Protein AF-A0A966UYN3-F1 (afdb_monomer)

Foldseek 3Di:
DVLLVVLLVVLVVPLDPVPDPLVNLLSLLVNLQVLLQLVCVLVVHHDDPDSQSCVSCVSVVHDDDPLSNLSSCSNPVSVPDDDCSDRPDRSVVSSVVSVVSVVVSVVSVD

Structure (mmCIF, N/CA/C/O backbone):
data_AF-A0A966UYN3-F1
#
_entry.id   AF-A0A966UYN3-F1
#
loop_
_atom_site.group_PDB
_atom_site.id
_atom_site.type_symbol
_atom_site.label_atom_id
_atom_site.label_alt_id
_atom_site.label_comp_id
_atom_site.label_asym_id
_atom_site.label_entity_id
_atom_site.label_seq_id
_atom_site.pdbx_PDB_ins_code
_atom_site.Cartn_x
_atom_site.Cartn_y
_atom_site.Cartn_z
_atom_site.occupancy
_atom_site.B_iso_or_equiv
_atom_site.auth_seq_id
_atom_site.auth_comp_id
_atom_site.auth_asym_id
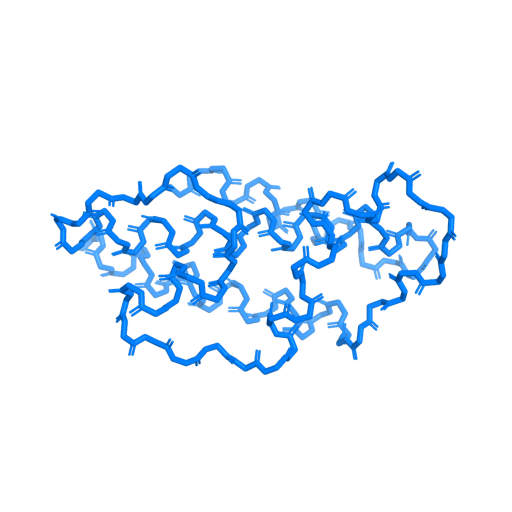_atom_site.auth_atom_id
_atom_site.pdbx_PDB_model_num
ATOM 1 N N . LEU A 1 1 ? -5.614 8.139 8.089 1.00 93.88 1 LEU A N 1
ATOM 2 C CA . LEU A 1 1 ? -5.839 7.832 6.650 1.00 93.88 1 LEU A CA 1
ATOM 3 C C . LEU A 1 1 ? -5.359 8.908 5.657 1.00 93.88 1 LEU 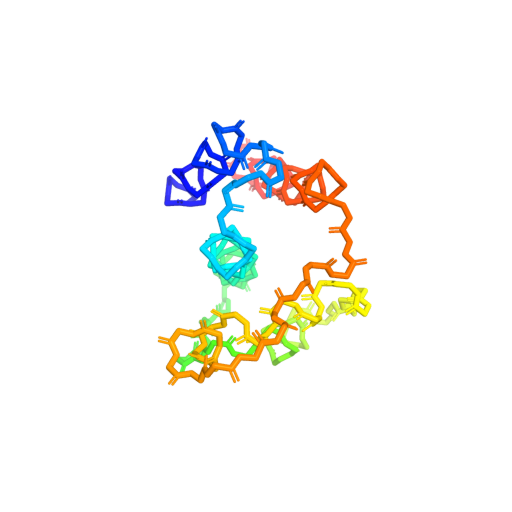A C 1
ATOM 5 O O . LEU A 1 1 ? -5.065 8.558 4.523 1.00 93.88 1 LEU A O 1
ATOM 9 N N . ARG A 1 2 ? -5.187 10.189 6.040 1.00 95.25 2 ARG A N 1
ATOM 10 C CA . ARG A 1 2 ? -4.694 11.263 5.136 1.00 95.25 2 ARG A CA 1
ATOM 11 C C . ARG A 1 2 ? -3.437 10.901 4.328 1.00 95.25 2 ARG A C 1
ATOM 13 O O . ARG A 1 2 ? -3.372 11.212 3.147 1.00 95.25 2 ARG A O 1
ATOM 20 N N . ILE A 1 3 ? -2.449 10.256 4.952 1.00 94.81 3 ILE A N 1
ATOM 21 C CA . ILE A 1 3 ? -1.200 9.871 4.273 1.00 94.81 3 ILE A CA 1
ATOM 22 C C . ILE A 1 3 ? -1.453 8.797 3.204 1.00 94.81 3 ILE A C 1
ATOM 24 O O . ILE A 1 3 ? -0.923 8.917 2.107 1.00 94.81 3 ILE A O 1
ATOM 28 N N . VAL A 1 4 ? -2.323 7.814 3.472 1.00 96.88 4 VAL A N 1
ATOM 29 C CA . VAL A 1 4 ? -2.730 6.805 2.475 1.00 96.88 4 VAL A CA 1
ATOM 30 C C . VAL A 1 4 ? -3.333 7.483 1.247 1.00 96.88 4 VAL A C 1
ATOM 32 O O . VAL A 1 4 ? -2.919 7.194 0.134 1.00 96.88 4 VAL A O 1
ATOM 35 N N . ARG A 1 5 ? -4.231 8.462 1.432 1.00 97.62 5 ARG A N 1
ATOM 36 C CA . ARG A 1 5 ? -4.825 9.207 0.306 1.00 97.62 5 ARG A CA 1
ATOM 37 C C . ARG A 1 5 ? -3.775 9.902 -0.564 1.00 97.62 5 ARG A C 1
ATOM 39 O O . ARG A 1 5 ? -3.934 9.928 -1.778 1.00 97.62 5 ARG A O 1
ATOM 46 N N . ARG A 1 6 ? -2.703 10.432 0.039 1.00 97.00 6 ARG A N 1
ATOM 47 C CA .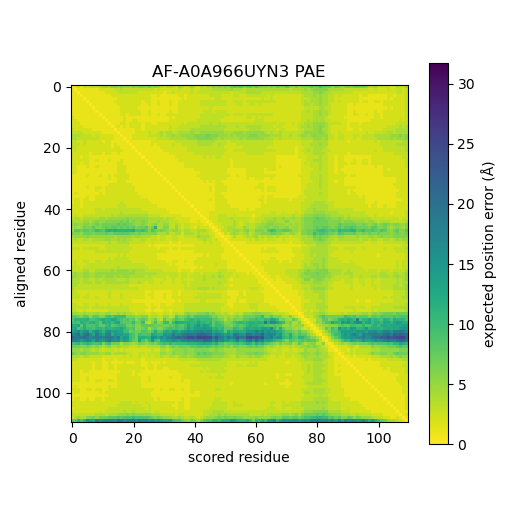 ARG A 1 6 ? -1.592 11.048 -0.709 1.00 97.00 6 ARG A CA 1
ATOM 48 C C . ARG A 1 6 ? -0.822 10.011 -1.531 1.00 97.00 6 ARG A C 1
ATOM 50 O O . ARG A 1 6 ? -0.529 10.293 -2.685 1.00 97.00 6 ARG A O 1
ATOM 57 N N . HIS A 1 7 ? -0.560 8.823 -0.979 1.00 97.25 7 HIS A N 1
ATOM 58 C CA . HIS A 1 7 ? 0.047 7.724 -1.740 1.00 97.25 7 HIS A CA 1
ATOM 59 C C . HIS A 1 7 ? -0.847 7.297 -2.913 1.00 97.25 7 HIS A C 1
ATOM 61 O O . HIS A 1 7 ? -0.388 7.295 -4.048 1.00 97.25 7 HIS A O 1
ATOM 67 N N . LEU A 1 8 ? -2.142 7.049 -2.676 1.00 97.88 8 LEU A N 1
ATOM 68 C CA . LEU A 1 8 ? -3.072 6.656 -3.746 1.00 97.88 8 LEU A CA 1
ATOM 69 C C . LEU A 1 8 ? -3.215 7.738 -4.825 1.00 97.88 8 LEU A C 1
ATOM 71 O O . LEU A 1 8 ? -3.318 7.426 -6.007 1.00 97.88 8 LEU A O 1
ATOM 75 N N . GLN A 1 9 ? -3.183 9.019 -4.448 1.00 98.06 9 GLN A N 1
ATOM 76 C CA . GLN A 1 9 ? -3.160 10.116 -5.416 1.00 98.06 9 GLN A CA 1
ATOM 77 C C . GLN A 1 9 ? -1.893 10.086 -6.279 1.00 98.06 9 GLN A C 1
ATOM 79 O O . GLN A 1 9 ? -1.997 10.211 -7.495 1.00 98.06 9 GLN A O 1
ATOM 84 N N . ALA A 1 10 ? -0.715 9.890 -5.680 1.00 96.81 10 ALA A N 1
ATOM 85 C CA . ALA A 1 10 ? 0.528 9.752 -6.434 1.00 96.81 10 ALA A CA 1
ATOM 86 C C . ALA A 1 10 ? 0.486 8.537 -7.378 1.00 96.81 10 ALA A C 1
ATOM 88 O O . ALA A 1 10 ? 0.875 8.653 -8.535 1.00 96.81 10 ALA A O 1
ATOM 89 N N . MET A 1 11 ? -0.058 7.404 -6.928 1.00 97.88 11 MET A N 1
ATOM 90 C CA . MET A 1 11 ? -0.211 6.200 -7.753 1.00 97.88 11 MET A CA 1
ATOM 91 C C . MET A 1 11 ? -1.128 6.431 -8.963 1.00 97.88 11 MET A C 1
ATOM 93 O O . MET A 1 11 ? -0.789 6.006 -10.065 1.00 97.88 11 MET A O 1
ATOM 97 N N . ARG A 1 12 ? -2.250 7.147 -8.780 1.00 98.19 12 ARG A N 1
ATOM 98 C CA . ARG A 1 12 ? -3.180 7.530 -9.864 1.00 98.19 12 ARG A CA 1
ATOM 99 C C . ARG A 1 12 ? -2.533 8.426 -10.913 1.00 98.19 12 ARG A C 1
ATOM 101 O O . ARG A 1 12 ? -2.822 8.286 -12.094 1.00 98.19 12 ARG A O 1
ATOM 108 N N . LEU A 1 13 ? -1.688 9.360 -10.479 1.00 97.81 13 LEU A N 1
ATOM 109 C CA . LEU A 1 13 ? -1.000 10.284 -11.383 1.00 97.81 13 LEU A CA 1
ATOM 110 C C . LEU A 1 13 ? 0.114 9.600 -12.188 1.00 97.81 13 LEU A C 1
ATOM 112 O O . LEU A 1 13 ? 0.499 10.116 -13.229 1.00 97.81 13 LEU A O 1
ATOM 116 N N . ASN A 1 14 ? 0.599 8.442 -11.735 1.00 97.12 14 ASN A N 1
ATOM 117 C CA . ASN A 1 14 ? 1.740 7.740 -12.319 1.00 97.12 14 ASN A CA 1
ATOM 118 C C . ASN A 1 14 ? 1.359 6.339 -12.831 1.00 97.12 14 ASN A C 1
ATOM 120 O O . ASN A 1 14 ? 2.015 5.344 -12.533 1.00 97.12 14 ASN A O 1
ATOM 124 N N . LEU A 1 15 ? 0.265 6.232 -13.589 1.00 97.00 15 LEU A N 1
ATOM 125 C CA . LEU A 1 15 ? -0.166 4.957 -14.184 1.00 97.00 15 LEU A CA 1
ATOM 126 C C . LEU A 1 15 ? 0.608 4.576 -15.454 1.00 97.00 15 LEU A C 1
ATOM 128 O O . LEU A 1 15 ? 0.557 3.417 -15.857 1.00 97.00 15 LEU A O 1
ATOM 132 N N . ASP A 1 16 ? 1.312 5.530 -16.065 1.00 95.38 16 ASP A N 1
ATOM 133 C CA . ASP A 1 16 ? 2.121 5.309 -17.264 1.00 95.38 16 ASP A CA 1
ATOM 134 C C . ASP A 1 16 ? 3.263 4.311 -16.977 1.00 95.38 16 ASP A C 1
ATOM 136 O O . ASP A 1 16 ? 4.063 4.575 -16.072 1.00 95.38 16 ASP A O 1
ATOM 140 N N . PRO A 1 17 ? 3.382 3.194 -17.723 1.00 90.75 17 PRO A N 1
ATOM 141 C CA . PRO A 1 17 ? 4.472 2.229 -17.568 1.00 90.75 17 PRO A CA 1
ATOM 142 C C . PRO A 1 17 ? 5.885 2.821 -17.683 1.00 90.75 17 PRO A C 1
ATOM 144 O O . PRO A 1 17 ? 6.827 2.200 -17.207 1.00 90.75 17 PRO A O 1
ATOM 147 N N . ALA A 1 18 ? 6.049 4.004 -18.285 1.00 92.88 18 ALA A N 1
ATOM 148 C CA . ALA A 1 18 ? 7.328 4.711 -18.335 1.00 92.88 18 ALA A CA 1
ATOM 149 C C . ALA A 1 18 ? 7.781 5.260 -16.969 1.00 92.88 18 ALA A C 1
ATOM 151 O O . ALA A 1 18 ? 8.959 5.563 -16.786 1.00 92.88 18 ALA A O 1
ATOM 152 N N . TYR A 1 19 ? 6.866 5.413 -16.008 1.00 94.12 19 TYR A N 1
ATOM 153 C CA . TYR A 1 19 ? 7.233 5.738 -14.631 1.00 94.12 19 TYR A CA 1
ATOM 154 C C . TYR A 1 19 ? 7.908 4.523 -13.966 1.00 94.12 19 TYR A C 1
ATOM 156 O O . TYR A 1 19 ? 7.431 3.415 -14.193 1.00 94.12 19 TYR A O 1
ATOM 164 N N . PRO A 1 20 ? 8.961 4.675 -13.143 1.00 92.44 20 PRO A N 1
ATOM 165 C CA . PRO A 1 20 ? 9.666 3.532 -12.554 1.00 92.44 20 PRO A CA 1
ATOM 166 C C . PRO A 1 20 ? 8.772 2.650 -11.671 1.00 92.44 20 PRO A C 1
ATOM 168 O O . PRO A 1 20 ? 8.004 3.149 -10.839 1.00 92.44 20 PRO A O 1
ATOM 171 N N . ASP A 1 21 ? 8.885 1.331 -11.834 1.00 92.75 21 ASP A N 1
ATOM 172 C CA . ASP A 1 21 ? 8.130 0.354 -11.043 1.00 92.75 21 ASP A CA 1
ATOM 173 C C . ASP A 1 21 ? 8.581 0.343 -9.578 1.00 92.75 21 ASP A C 1
ATOM 175 O O . ASP A 1 21 ? 7.758 0.128 -8.692 1.00 92.75 21 ASP A O 1
ATOM 179 N N . GLU A 1 22 ? 9.848 0.648 -9.309 1.00 92.19 22 GLU A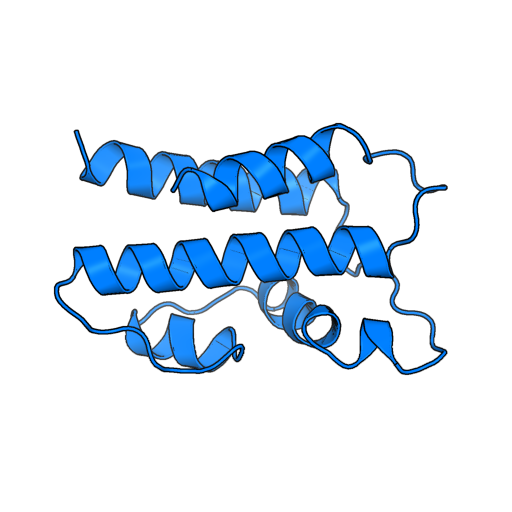 N 1
ATOM 180 C CA . GLU A 1 22 ? 10.428 0.797 -7.974 1.00 92.19 22 GLU A CA 1
ATOM 181 C C . GLU A 1 22 ? 9.705 1.896 -7.193 1.00 92.19 22 GLU A C 1
ATOM 183 O O . GLU A 1 22 ? 9.238 1.691 -6.070 1.00 92.19 22 GLU A O 1
ATOM 188 N N . GLU A 1 23 ? 9.564 3.063 -7.823 1.00 92.38 23 GLU A N 1
ATOM 189 C CA . GLU A 1 23 ? 8.905 4.224 -7.238 1.00 92.38 23 GLU A CA 1
ATOM 190 C C . GLU A 1 23 ? 7.409 3.961 -7.055 1.00 92.38 23 GLU A C 1
ATOM 192 O O . GLU A 1 23 ? 6.840 4.255 -5.999 1.00 92.38 23 GLU A O 1
ATOM 197 N N . TRP A 1 24 ? 6.754 3.357 -8.051 1.00 95.81 24 TRP A N 1
ATOM 198 C CA . TRP A 1 24 ? 5.328 3.050 -7.961 1.00 95.81 24 TRP A CA 1
ATOM 199 C C . TRP A 1 24 ? 5.042 1.978 -6.902 1.00 95.81 24 TRP A C 1
ATOM 201 O O . TRP A 1 24 ? 4.143 2.138 -6.069 1.00 95.81 24 TRP A O 1
ATOM 211 N N . GLY A 1 25 ? 5.837 0.910 -6.896 1.00 95.56 25 GLY A N 1
ATOM 212 C CA . GLY A 1 25 ? 5.783 -0.178 -5.929 1.00 95.56 25 GLY A CA 1
ATOM 213 C C . GLY A 1 25 ? 6.062 0.302 -4.510 1.00 95.56 25 GLY A C 1
ATOM 214 O O . GLY A 1 25 ? 5.364 -0.113 -3.584 1.00 95.56 25 GLY A O 1
ATOM 215 N N . PHE A 1 26 ? 6.974 1.261 -4.325 1.00 94.56 26 PHE A N 1
ATOM 216 C CA . PHE A 1 26 ? 7.200 1.893 -3.025 1.00 94.56 26 PHE A CA 1
ATOM 217 C C . PHE A 1 26 ? 5.954 2.635 -2.531 1.00 94.56 26 PHE A C 1
ATOM 219 O O . PHE A 1 26 ? 5.554 2.466 -1.376 1.00 94.56 26 PHE A O 1
ATOM 226 N N . GLN A 1 27 ? 5.276 3.409 -3.390 1.00 96.62 27 GLN A N 1
ATOM 227 C CA . GLN A 1 27 ? 4.014 4.057 -3.005 1.00 96.62 27 GLN A CA 1
ATOM 228 C C . GLN A 1 27 ? 2.942 3.026 -2.620 1.00 96.62 27 GLN A C 1
ATOM 230 O O . GLN A 1 27 ? 2.236 3.223 -1.625 1.00 96.62 27 GLN A O 1
ATOM 235 N N . ALA A 1 28 ? 2.848 1.920 -3.363 1.00 97.56 28 ALA A N 1
ATOM 236 C CA . ALA A 1 28 ? 1.913 0.834 -3.083 1.00 97.56 28 ALA A CA 1
ATOM 237 C C . ALA A 1 28 ? 2.216 0.136 -1.743 1.00 97.56 28 ALA A C 1
ATOM 239 O O . ALA A 1 28 ? 1.316 -0.010 -0.912 1.00 97.56 28 ALA A O 1
ATOM 240 N N . GLN A 1 29 ? 3.481 -0.213 -1.483 1.00 97.31 29 GLN A N 1
ATOM 241 C CA . GLN A 1 29 ? 3.937 -0.797 -0.216 1.00 97.31 29 GLN A CA 1
ATOM 242 C C . GLN A 1 29 ? 3.616 0.136 0.959 1.00 97.31 29 GLN A C 1
ATOM 244 O O . GLN A 1 29 ? 2.993 -0.275 1.940 1.00 97.31 29 GLN A O 1
ATOM 249 N N . GLN A 1 30 ? 3.953 1.422 0.832 1.00 97.06 30 GLN A N 1
ATOM 250 C CA . GLN A 1 30 ? 3.727 2.428 1.867 1.00 97.06 30 GLN A CA 1
ATOM 251 C C . GLN A 1 30 ? 2.242 2.686 2.143 1.00 97.06 30 GLN A C 1
ATOM 253 O O . GLN A 1 30 ? 1.874 2.995 3.285 1.00 97.06 30 GLN A O 1
ATOM 258 N N . ALA A 1 31 ? 1.390 2.602 1.120 1.00 98.25 31 ALA A N 1
ATOM 259 C CA . ALA A 1 31 ? -0.055 2.697 1.263 1.00 98.25 31 ALA A CA 1
ATOM 260 C C . ALA A 1 31 ? -0.622 1.473 1.995 1.00 98.25 31 ALA A C 1
ATOM 262 O O . ALA A 1 31 ? -1.349 1.652 2.977 1.00 98.25 31 ALA A O 1
ATOM 263 N N . LEU A 1 32 ? -0.247 0.258 1.578 1.00 98.25 32 LEU A N 1
ATOM 264 C CA . LEU A 1 32 ? -0.698 -0.988 2.200 1.00 98.25 32 LEU A CA 1
ATOM 265 C C . LEU A 1 32 ? -0.269 -1.081 3.668 1.00 98.25 32 LEU A C 1
ATOM 267 O O . LEU A 1 32 ? -1.107 -1.325 4.534 1.00 98.25 32 LEU A O 1
ATOM 271 N N . GLU A 1 33 ? 0.997 -0.795 3.979 1.00 98.00 33 GLU A N 1
ATOM 272 C CA . GLU A 1 33 ? 1.509 -0.793 5.354 1.00 98.00 33 GLU A CA 1
ATOM 273 C C . GLU A 1 33 ? 0.679 0.132 6.257 1.00 98.00 33 GLU A C 1
ATOM 275 O O . GLU A 1 33 ? 0.264 -0.241 7.356 1.00 98.00 33 GLU A O 1
ATOM 280 N N . LYS A 1 34 ? 0.384 1.349 5.786 1.00 97.88 34 LYS A N 1
ATOM 281 C CA . LYS A 1 34 ? -0.391 2.330 6.557 1.00 97.88 34 LYS A CA 1
ATOM 282 C C . LYS A 1 34 ? -1.857 1.943 6.693 1.00 97.88 34 LYS A C 1
ATOM 284 O O . LYS A 1 34 ? -2.461 2.288 7.708 1.00 97.88 34 LYS A O 1
ATOM 289 N N . LEU A 1 35 ? -2.427 1.250 5.708 1.00 98.25 35 LEU A N 1
ATOM 290 C CA . LEU A 1 35 ? -3.770 0.680 5.804 1.00 98.25 35 LEU A CA 1
ATOM 291 C C . LEU A 1 35 ? -3.821 -0.411 6.878 1.00 98.25 35 LEU A C 1
ATOM 293 O O . LEU A 1 35 ? -4.668 -0.331 7.764 1.00 98.25 35 LEU A O 1
ATOM 297 N N . LEU A 1 36 ? -2.878 -1.358 6.873 1.00 97.94 36 LEU A N 1
ATOM 298 C CA . LEU A 1 36 ? -2.802 -2.416 7.890 1.00 97.94 36 LEU A CA 1
ATOM 299 C C . LEU A 1 36 ? -2.598 -1.826 9.293 1.00 97.94 36 LEU A C 1
ATOM 301 O O . LEU A 1 36 ? -3.329 -2.153 10.227 1.00 97.94 36 LEU A O 1
ATOM 305 N N . LYS A 1 37 ? -1.675 -0.869 9.443 1.00 97.62 37 LYS A N 1
ATOM 306 C CA . LYS A 1 37 ? -1.451 -0.180 10.725 1.00 97.62 37 LYS A CA 1
ATOM 307 C C . LYS A 1 37 ? -2.678 0.600 11.192 1.00 97.62 37 LYS A C 1
ATOM 309 O O . LYS A 1 37 ? -3.000 0.571 12.375 1.00 97.62 37 LYS A O 1
ATOM 314 N N . ALA A 1 38 ? -3.385 1.278 10.288 1.00 96.88 38 ALA A N 1
ATOM 315 C CA . ALA A 1 38 ? -4.629 1.959 10.636 1.00 96.88 38 ALA A CA 1
ATOM 316 C C . ALA A 1 38 ? -5.717 0.966 11.074 1.00 96.88 38 ALA A C 1
ATOM 318 O O . ALA A 1 38 ? -6.441 1.246 12.026 1.00 96.88 38 ALA A O 1
ATOM 319 N N . ALA A 1 39 ? -5.809 -0.197 10.425 1.00 97.12 39 ALA A N 1
ATOM 320 C CA . ALA A 1 39 ? -6.735 -1.253 10.814 1.00 97.12 39 ALA A CA 1
ATOM 321 C C . ALA A 1 39 ? -6.428 -1.818 12.213 1.00 97.12 39 ALA A C 1
ATOM 323 O O . ALA A 1 39 ? -7.367 -2.093 12.957 1.00 97.12 39 ALA A O 1
ATOM 324 N N . LEU A 1 40 ? -5.146 -1.952 12.581 1.00 96.75 40 LEU A N 1
ATOM 325 C CA . LEU A 1 40 ? -4.718 -2.370 13.924 1.00 96.75 40 LEU A CA 1
ATOM 326 C C . LEU A 1 40 ? -5.130 -1.344 14.982 1.00 96.75 40 LEU A C 1
ATOM 328 O O . LEU A 1 40 ? -5.765 -1.703 15.971 1.00 96.75 40 LEU A O 1
ATOM 332 N N . VAL A 1 41 ? -4.869 -0.058 14.724 1.00 95.88 41 VAL A N 1
ATOM 333 C CA . VAL A 1 41 ? -5.281 1.036 15.620 1.00 95.88 41 VAL A CA 1
ATOM 334 C C . VAL A 1 41 ? -6.797 1.042 15.831 1.00 95.88 41 VAL A C 1
ATOM 336 O O . VAL A 1 41 ? -7.253 1.207 16.954 1.00 95.88 41 VAL A O 1
ATOM 339 N N . LEU A 1 42 ? -7.588 0.789 14.783 1.00 95.06 42 LEU A N 1
ATOM 340 C CA . LEU A 1 42 ? -9.053 0.676 14.876 1.00 95.06 42 LEU A CA 1
ATOM 341 C C . LEU A 1 42 ? -9.553 -0.567 15.629 1.00 95.06 42 LEU A C 1
ATOM 343 O O . LEU A 1 42 ? -10.760 -0.730 15.794 1.00 95.06 42 LEU A O 1
ATOM 347 N N . ARG A 1 43 ? -8.660 -1.476 16.021 1.00 94.69 43 ARG A N 1
ATOM 348 C CA . ARG A 1 43 ? -8.950 -2.634 16.878 1.00 94.69 43 ARG A CA 1
ATOM 349 C C . ARG A 1 43 ? -8.342 -2.477 18.273 1.00 94.69 43 ARG A C 1
ATOM 351 O O . ARG A 1 43 ? -8.192 -3.479 18.965 1.00 94.69 43 ARG A O 1
ATOM 358 N N . ASP A 1 44 ? -7.931 -1.262 18.637 1.00 94.75 44 ASP A N 1
ATOM 359 C CA . ASP A 1 44 ? -7.202 -0.958 19.873 1.00 94.75 44 ASP A CA 1
ATOM 360 C C . ASP A 1 44 ? -5.907 -1.777 20.031 1.00 94.75 44 ASP A C 1
ATOM 362 O O . ASP A 1 44 ? -5.438 -2.047 21.136 1.00 94.75 44 ASP A O 1
ATOM 366 N N . GLN A 1 45 ? -5.298 -2.169 18.905 1.00 94.12 45 GLN A N 1
ATOM 367 C CA . GLN A 1 45 ? -4.029 -2.886 18.871 1.00 94.12 45 GLN A CA 1
ATOM 368 C C . GLN A 1 45 ? -2.910 -1.940 18.416 1.00 94.12 45 GLN A C 1
ATOM 370 O O . GLN A 1 45 ? -2.989 -1.373 17.320 1.00 94.12 45 GLN A O 1
ATOM 375 N N . PRO A 1 46 ? -1.843 -1.754 19.214 1.00 90.00 46 PRO A N 1
ATOM 376 C CA . PRO A 1 46 ? -0.725 -0.923 18.799 1.00 90.00 46 PRO A CA 1
ATOM 377 C C . PRO A 1 46 ? 0.025 -1.604 17.641 1.00 90.00 46 PRO A C 1
ATOM 379 O O . PRO A 1 46 ? 0.467 -2.746 17.790 1.00 90.00 46 PRO A O 1
ATOM 382 N N . PRO A 1 47 ? 0.211 -0.934 16.490 1.00 90.00 47 PRO A N 1
ATOM 383 C CA . PRO A 1 47 ? 0.977 -1.509 15.397 1.00 90.00 47 PRO A CA 1
ATOM 384 C C . PRO A 1 47 ? 2.453 -1.648 15.783 1.00 90.00 47 PRO A C 1
ATOM 386 O O . PRO A 1 47 ? 3.050 -0.732 16.356 1.00 90.00 47 PRO A O 1
ATOM 389 N N . GLY A 1 48 ? 3.069 -2.773 15.417 1.00 84.62 48 GLY A N 1
ATOM 390 C CA . GLY A 1 48 ? 4.506 -2.973 15.605 1.00 84.62 48 GLY A CA 1
ATOM 391 C C . GLY A 1 48 ? 5.351 -1.953 14.826 1.00 84.62 48 GLY A C 1
ATOM 392 O O . GLY A 1 48 ? 4.949 -1.451 13.770 1.00 84.62 48 GLY A O 1
ATOM 393 N N . ARG A 1 49 ? 6.569 -1.672 15.313 1.00 88.75 49 ARG A N 1
ATOM 394 C CA . ARG A 1 49 ? 7.582 -0.864 14.600 1.00 88.75 49 ARG A CA 1
ATOM 395 C C . ARG A 1 49 ? 8.248 -1.689 13.493 1.00 88.75 49 ARG A C 1
ATOM 397 O O . ARG A 1 49 ? 9.440 -1.958 13.549 1.00 88.75 49 ARG A O 1
ATOM 404 N N . THR A 1 50 ? 7.453 -2.121 12.521 1.00 90.88 50 THR A N 1
ATOM 405 C CA . THR A 1 50 ? 7.877 -2.973 11.406 1.00 90.88 50 THR A CA 1
ATOM 406 C C . THR A 1 50 ? 7.329 -2.461 10.075 1.00 90.88 50 THR A C 1
ATOM 408 O O . THR A 1 50 ? 6.292 -1.786 10.051 1.00 90.88 50 THR A O 1
ATOM 411 N N . HIS A 1 51 ? 8.032 -2.783 8.990 1.00 88.38 51 HIS A N 1
ATOM 412 C CA . HIS A 1 51 ? 7.589 -2.609 7.603 1.00 88.38 51 HIS A CA 1
ATOM 413 C C . HIS A 1 51 ? 7.127 -3.932 6.974 1.00 88.38 51 HIS A C 1
ATOM 415 O O . HIS A 1 51 ? 6.723 -3.952 5.817 1.00 88.38 51 HIS A O 1
ATOM 421 N N . GLU A 1 52 ? 7.172 -5.028 7.737 1.00 94.81 52 GLU A N 1
ATOM 422 C CA . GLU A 1 52 ? 6.795 -6.365 7.288 1.00 94.81 52 GLU A CA 1
ATOM 423 C C . GLU A 1 52 ? 5.276 -6.489 7.142 1.00 94.81 52 GLU A C 1
ATOM 425 O O . GLU A 1 52 ? 4.538 -6.612 8.127 1.00 94.81 52 GLU A O 1
ATOM 430 N N . LEU A 1 53 ? 4.806 -6.482 5.895 1.00 96.38 53 LEU A N 1
ATOM 431 C CA . LEU A 1 53 ? 3.392 -6.585 5.538 1.00 96.38 53 LEU A CA 1
ATOM 432 C C . LEU A 1 53 ? 2.767 -7.879 6.073 1.00 96.38 53 LEU A C 1
ATOM 434 O O . LEU A 1 53 ? 1.667 -7.848 6.626 1.00 96.38 53 LEU A O 1
ATOM 438 N N . GLY A 1 54 ? 3.492 -8.998 5.968 1.00 95.94 54 GLY A N 1
ATOM 439 C CA . GLY A 1 54 ? 3.043 -10.298 6.468 1.00 95.94 54 GLY A CA 1
ATOM 440 C C . GLY A 1 54 ? 2.807 -10.303 7.980 1.00 95.94 54 GLY A C 1
ATOM 441 O O . GLY A 1 54 ? 1.779 -10.798 8.436 1.00 95.94 54 GLY A O 1
ATOM 442 N N . LEU A 1 55 ? 3.698 -9.676 8.757 1.00 95.44 55 LEU A N 1
ATOM 443 C CA . LEU A 1 55 ? 3.542 -9.577 10.212 1.00 95.44 55 LEU A CA 1
ATOM 444 C C . LEU A 1 55 ? 2.349 -8.693 10.597 1.00 95.44 55 LEU A C 1
ATOM 446 O O . LEU A 1 55 ? 1.581 -9.049 11.488 1.00 95.44 55 LEU A O 1
ATOM 450 N N . LEU A 1 56 ? 2.161 -7.558 9.917 1.00 97.00 56 LEU A N 1
ATOM 451 C CA . LEU A 1 56 ? 1.022 -6.666 10.169 1.00 97.00 56 LEU A CA 1
ATOM 452 C C . LEU A 1 56 ? -0.317 -7.341 9.831 1.00 97.00 56 LEU A C 1
ATOM 454 O O . LEU A 1 56 ? -1.281 -7.212 10.586 1.00 97.00 56 LEU A O 1
ATOM 458 N N . ALA A 1 57 ? -0.377 -8.089 8.728 1.00 96.56 57 ALA A N 1
ATOM 459 C CA . ALA A 1 57 ? -1.557 -8.861 8.346 1.00 96.56 57 ALA A CA 1
ATOM 460 C C . ALA A 1 57 ? -1.854 -9.990 9.340 1.00 96.56 57 ALA A C 1
ATOM 462 O O . ALA A 1 57 ? -2.995 -10.152 9.774 1.00 96.56 57 ALA A O 1
ATOM 463 N N . GLN A 1 58 ? -0.820 -10.705 9.791 1.00 95.44 58 GLN A N 1
ATOM 464 C CA . GLN A 1 58 ? -0.954 -11.745 10.808 1.00 95.44 58 GLN A CA 1
ATOM 465 C C . GLN A 1 58 ? -1.526 -11.192 12.121 1.00 95.44 58 GLN A C 1
ATOM 467 O O . GLN A 1 58 ? -2.397 -11.824 12.715 1.00 95.44 58 GLN A O 1
ATOM 472 N N . GLN A 1 59 ? -1.097 -10.003 12.561 1.00 95.06 59 GLN A N 1
ATOM 473 C CA . GLN A 1 59 ? -1.660 -9.340 13.747 1.00 95.06 59 GLN A CA 1
ATOM 474 C C . GLN A 1 59 ? -3.157 -9.034 13.584 1.00 95.06 59 GLN A C 1
ATOM 476 O O . GLN A 1 59 ? -3.929 -9.139 14.536 1.00 95.06 59 GLN A O 1
ATOM 481 N N . LEU A 1 60 ? -3.590 -8.720 12.361 1.00 95.06 60 LEU A N 1
ATOM 482 C CA . LEU A 1 60 ? -5.002 -8.552 12.025 1.00 95.06 60 LEU A CA 1
ATOM 483 C C . LEU A 1 60 ? -5.756 -9.885 11.881 1.00 95.06 60 LEU A C 1
ATOM 485 O O . LEU A 1 60 ? -6.983 -9.866 11.777 1.00 95.06 60 LEU A O 1
ATOM 489 N N . GLY A 1 61 ? -5.077 -11.032 11.890 1.00 95.38 61 GLY A N 1
ATOM 490 C CA . GLY A 1 61 ? -5.682 -12.312 11.518 1.00 95.38 61 GLY A CA 1
ATOM 491 C C . GLY A 1 61 ? -6.128 -12.343 10.052 1.00 95.38 61 GLY A C 1
ATOM 492 O O . GLY A 1 61 ? -7.062 -13.062 9.710 1.00 95.38 61 GLY A O 1
ATOM 493 N N . GLU A 1 62 ? -5.502 -11.526 9.203 1.00 94.44 62 GLU A N 1
ATOM 494 C CA . GLU A 1 62 ? -5.753 -11.452 7.768 1.00 94.44 62 GLU A CA 1
ATOM 495 C C . GLU A 1 62 ? -4.685 -12.250 7.010 1.00 94.44 62 GLU A C 1
ATOM 497 O O . GLU A 1 62 ? -3.496 -12.182 7.325 1.00 94.44 62 GLU A O 1
ATOM 502 N N . ALA A 1 63 ? -5.102 -12.968 5.968 1.00 93.94 63 ALA A N 1
ATOM 503 C CA . ALA A 1 63 ? -4.192 -13.527 4.979 1.00 93.94 63 ALA A CA 1
ATOM 504 C C . ALA A 1 63 ? -4.121 -12.583 3.772 1.00 93.94 63 ALA A C 1
ATOM 506 O O . ALA A 1 63 ? -5.095 -12.448 3.029 1.00 93.94 63 ALA A O 1
ATOM 507 N N . LEU A 1 64 ? -2.974 -11.928 3.575 1.00 95.00 64 LEU A N 1
ATOM 508 C CA . LEU A 1 64 ? -2.755 -11.124 2.376 1.00 95.00 64 LEU A CA 1
ATOM 509 C C . LEU A 1 64 ? -2.573 -12.031 1.150 1.00 95.00 64 LEU A C 1
ATOM 511 O O . LEU A 1 64 ? -1.823 -13.009 1.228 1.00 95.00 64 LEU A O 1
ATOM 515 N N . PRO A 1 65 ? -3.187 -11.691 0.003 1.00 94.25 65 PRO A N 1
ATOM 516 C CA . PRO A 1 65 ? -2.872 -12.322 -1.270 1.00 94.25 65 PRO A CA 1
ATOM 517 C C . PRO A 1 65 ? -1.365 -12.251 -1.585 1.00 94.25 65 PRO A C 1
ATOM 519 O O . PRO A 1 65 ? -0.727 -11.248 -1.243 1.00 94.25 65 PRO A O 1
ATOM 522 N N . PRO A 1 66 ? -0.795 -13.253 -2.286 1.00 93.81 66 PRO A N 1
ATOM 523 C CA . PRO A 1 66 ? 0.622 -13.266 -2.665 1.00 93.81 66 PRO A CA 1
ATOM 524 C C . PRO A 1 66 ? 1.082 -11.993 -3.385 1.00 93.81 66 PRO A C 1
ATOM 526 O O . PRO A 1 66 ? 2.185 -11.513 -3.146 1.00 93.81 66 PRO A O 1
ATOM 529 N N . ASP A 1 67 ? 0.210 -11.410 -4.202 1.00 92.88 67 ASP A N 1
ATOM 530 C CA . ASP A 1 67 ? 0.462 -10.175 -4.946 1.00 92.88 67 ASP A CA 1
ATOM 531 C C . ASP A 1 67 ? 0.683 -8.963 -4.033 1.00 92.88 67 ASP A C 1
ATOM 533 O O . ASP A 1 67 ? 1.541 -8.123 -4.297 1.00 92.88 67 ASP A O 1
ATOM 537 N N . LEU A 1 68 ? -0.045 -8.889 -2.914 1.00 95.88 68 LEU A N 1
ATOM 538 C CA . LEU A 1 68 ? 0.154 -7.840 -1.914 1.00 95.88 68 LEU A CA 1
ATOM 539 C C . LEU A 1 68 ? 1.390 -8.107 -1.054 1.00 95.88 68 LEU A C 1
ATOM 541 O O . LEU A 1 68 ? 2.075 -7.164 -0.671 1.00 95.88 68 LEU A O 1
ATOM 545 N N . LEU A 1 69 ? 1.712 -9.375 -0.775 1.00 95.50 69 LEU A N 1
ATOM 546 C CA . LEU A 1 69 ? 2.957 -9.741 -0.090 1.00 95.50 69 LEU A CA 1
ATOM 547 C C . LEU A 1 69 ? 4.191 -9.439 -0.948 1.00 95.50 69 LEU A C 1
ATOM 549 O O . LEU A 1 69 ? 5.219 -9.034 -0.411 1.00 95.50 69 LEU A O 1
ATOM 553 N N . ALA A 1 70 ? 4.081 -9.562 -2.272 1.00 94.25 70 ALA A N 1
ATOM 554 C CA . ALA A 1 70 ? 5.150 -9.207 -3.200 1.00 94.25 70 ALA A CA 1
ATOM 55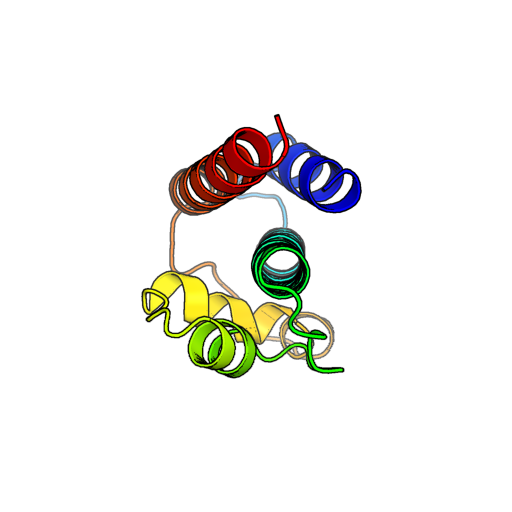5 C C . ALA A 1 70 ? 5.525 -7.718 -3.136 1.00 94.25 70 ALA A C 1
ATOM 557 O O . ALA A 1 70 ? 6.621 -7.360 -3.557 1.00 94.25 70 ALA A O 1
ATOM 558 N N . LEU A 1 71 ? 4.675 -6.858 -2.556 1.00 95.69 71 LEU A N 1
ATOM 559 C CA . LEU A 1 71 ? 5.018 -5.458 -2.321 1.00 95.69 71 LEU A CA 1
ATOM 560 C C . LEU A 1 71 ? 6.114 -5.271 -1.257 1.00 95.69 71 LEU A C 1
ATOM 562 O O . LEU A 1 71 ? 6.678 -4.183 -1.167 1.00 95.69 71 LEU A O 1
ATOM 566 N N . GLN A 1 72 ? 6.438 -6.300 -0.462 1.00 95.00 72 GLN A N 1
ATOM 567 C CA . GLN A 1 72 ? 7.440 -6.210 0.607 1.00 95.00 72 GLN A CA 1
ATOM 568 C C . GLN A 1 72 ? 8.809 -5.753 0.086 1.00 95.00 72 GLN A C 1
ATOM 570 O O . GLN A 1 72 ? 9.451 -4.916 0.718 1.00 95.00 72 GLN A O 1
ATOM 575 N N . VAL A 1 73 ? 9.212 -6.232 -1.096 1.00 92.19 73 VAL A N 1
ATOM 576 C CA . VAL A 1 73 ? 10.509 -5.906 -1.717 1.00 92.19 73 VAL A CA 1
ATOM 577 C C . VAL A 1 73 ? 10.695 -4.397 -1.927 1.00 92.19 73 VAL A C 1
ATOM 579 O O . VAL A 1 73 ? 11.805 -3.874 -1.842 1.00 92.19 73 VAL A O 1
ATOM 582 N N . TYR A 1 74 ? 9.599 -3.656 -2.116 1.00 92.75 74 TYR A N 1
ATOM 583 C CA . TYR A 1 74 ? 9.656 -2.216 -2.346 1.00 92.75 74 TYR A CA 1
ATOM 584 C C . TYR A 1 74 ? 9.850 -1.398 -1.068 1.00 92.75 74 TYR A C 1
ATOM 586 O O . TYR A 1 74 ? 10.075 -0.197 -1.159 1.00 92.75 74 TYR A O 1
ATOM 594 N N . ALA A 1 75 ? 9.788 -2.001 0.126 1.00 87.94 75 ALA A N 1
ATOM 595 C CA . ALA A 1 75 ? 9.991 -1.272 1.378 1.00 87.94 75 ALA A CA 1
ATOM 596 C C . ALA A 1 75 ? 11.427 -0.730 1.511 1.00 87.94 75 ALA A C 1
ATOM 598 O O . ALA A 1 75 ? 11.626 0.382 2.014 1.00 87.94 75 ALA A O 1
ATOM 599 N N . VAL A 1 76 ? 12.419 -1.517 1.072 1.00 79.88 76 VAL A N 1
ATOM 600 C CA . VAL A 1 76 ? 13.850 -1.209 1.220 1.00 79.88 76 VAL A CA 1
ATOM 601 C C . VAL A 1 76 ? 14.661 -1.673 0.007 1.00 79.88 76 VAL A C 1
ATOM 603 O O . VAL A 1 76 ? 15.332 -0.840 -0.590 1.00 79.88 76 VAL A O 1
ATOM 606 N N . GLU A 1 77 ? 14.590 -2.951 -0.377 1.00 76.25 77 GLU A N 1
ATOM 607 C CA . GLU A 1 77 ? 15.474 -3.559 -1.396 1.00 76.25 77 GLU A CA 1
ATOM 608 C C . GLU A 1 77 ? 15.418 -2.816 -2.739 1.00 76.25 77 GLU A C 1
ATOM 610 O O . GLU A 1 77 ? 16.452 -2.368 -3.234 1.00 76.25 77 GLU A O 1
ATOM 615 N N . ALA A 1 78 ? 14.210 -2.536 -3.247 1.00 71.75 78 ALA A N 1
ATOM 616 C CA . ALA A 1 78 ? 14.013 -1.823 -4.517 1.00 71.75 78 ALA A CA 1
ATOM 617 C C . ALA A 1 78 ? 14.557 -0.380 -4.547 1.00 71.75 78 ALA A C 1
ATOM 619 O O . ALA A 1 78 ? 14.549 0.264 -5.591 1.00 71.75 78 ALA A O 1
ATOM 620 N N . ARG A 1 79 ? 14.993 0.162 -3.402 1.00 71.31 79 ARG A N 1
ATOM 621 C CA . ARG A 1 79 ? 15.558 1.515 -3.296 1.00 71.31 79 ARG A CA 1
ATOM 622 C C . ARG A 1 79 ? 17.084 1.541 -3.310 1.00 71.31 79 ARG A C 1
ATOM 624 O O . ARG A 1 79 ? 17.650 2.622 -3.458 1.00 71.31 79 ARG A O 1
ATOM 631 N N . TYR A 1 80 ? 17.735 0.403 -3.078 1.00 67.31 80 TYR A N 1
ATOM 632 C CA . TYR A 1 80 ? 19.183 0.333 -2.854 1.00 67.31 80 TYR A CA 1
ATOM 633 C C . TYR A 1 80 ? 19.893 -0.698 -3.727 1.00 67.31 80 TYR A C 1
ATOM 635 O O . TYR A 1 80 ? 21.110 -0.608 -3.878 1.00 67.31 80 TYR A O 1
ATOM 643 N N . GLU A 1 81 ? 19.163 -1.652 -4.296 1.00 73.81 81 GLU A N 1
ATOM 644 C CA . GLU A 1 81 ? 19.711 -2.654 -5.201 1.00 73.81 81 GLU A CA 1
ATOM 645 C C . GLU A 1 81 ? 19.350 -2.324 -6.653 1.00 73.81 81 GLU A C 1
ATOM 647 O O . GLU A 1 81 ? 18.315 -1.723 -6.930 1.00 73.81 81 GLU A O 1
ATOM 652 N N . GLU A 1 82 ? 20.215 -2.710 -7.592 1.00 62.78 82 GLU A N 1
ATOM 653 C CA . GLU A 1 82 ? 19.886 -2.714 -9.017 1.00 62.78 82 GLU A CA 1
ATOM 654 C C . GLU A 1 82 ? 19.320 -4.091 -9.368 1.00 62.78 82 GLU A C 1
ATOM 656 O O . GLU A 1 82 ? 19.998 -5.112 -9.248 1.00 62.78 82 GLU A O 1
ATOM 661 N N . GLY A 1 83 ? 18.068 -4.140 -9.805 1.00 64.25 83 GLY A N 1
ATOM 662 C CA . GLY A 1 83 ? 17.416 -5.382 -10.197 1.00 64.25 83 GLY A CA 1
ATOM 663 C C . GLY A 1 83 ? 16.113 -5.097 -10.929 1.00 64.25 83 GLY A C 1
ATOM 664 O O . GLY A 1 83 ? 15.599 -3.983 -10.846 1.00 64.25 83 GLY A O 1
ATOM 665 N N . PRO A 1 84 ? 15.554 -6.067 -11.672 1.00 65.69 84 PRO A N 1
ATOM 666 C CA . PRO A 1 84 ? 14.241 -5.882 -12.259 1.00 65.69 84 PRO A CA 1
ATOM 667 C C . PRO A 1 84 ? 13.188 -5.974 -11.146 1.00 65.69 84 PRO A C 1
ATOM 669 O O . PRO A 1 84 ? 12.647 -7.047 -10.879 1.00 65.69 84 PRO A O 1
ATOM 672 N N . PHE A 1 85 ? 12.867 -4.850 -10.501 1.00 79.56 85 PHE A N 1
ATOM 673 C CA . PHE A 1 85 ? 11.758 -4.746 -9.546 1.00 79.56 85 PHE A CA 1
ATOM 674 C C . PHE A 1 85 ? 10.424 -4.548 -10.268 1.00 79.56 85 PHE A C 1
ATOM 676 O O . PHE A 1 85 ? 9.602 -3.713 -9.887 1.00 79.56 85 PHE A O 1
ATOM 683 N N . ALA A 1 86 ? 10.197 -5.337 -11.317 1.00 85.75 86 ALA A N 1
ATOM 684 C CA . ALA A 1 86 ? 8.973 -5.273 -12.094 1.00 85.75 86 ALA A CA 1
ATOM 685 C C . ALA A 1 86 ? 7.765 -5.619 -11.216 1.00 85.75 86 ALA A C 1
ATOM 687 O O . ALA A 1 86 ? 7.768 -6.621 -10.487 1.00 85.75 86 ALA A O 1
ATOM 688 N N . LEU A 1 87 ? 6.712 -4.808 -11.311 1.00 89.12 87 LEU A N 1
ATOM 689 C CA . LEU A 1 87 ? 5.466 -5.082 -10.606 1.00 89.12 87 LEU A CA 1
ATOM 690 C C . LEU A 1 87 ? 4.870 -6.401 -11.109 1.00 89.12 87 LEU A C 1
ATOM 692 O O . LEU A 1 87 ? 4.595 -6.572 -12.295 1.00 89.12 87 LEU A O 1
ATOM 696 N N . ARG A 1 88 ? 4.613 -7.333 -10.186 1.00 89.31 88 ARG A N 1
ATOM 697 C CA . ARG A 1 88 ? 3.973 -8.622 -10.514 1.00 89.31 88 ARG A CA 1
ATOM 698 C C . ARG A 1 88 ? 2.503 -8.478 -10.900 1.00 89.31 88 ARG A C 1
ATOM 700 O O . ARG A 1 88 ? 1.967 -9.327 -11.606 1.00 89.31 88 ARG A O 1
ATOM 707 N N . THR A 1 89 ? 1.870 -7.403 -10.442 1.00 92.50 89 THR A N 1
ATOM 708 C CA . THR A 1 89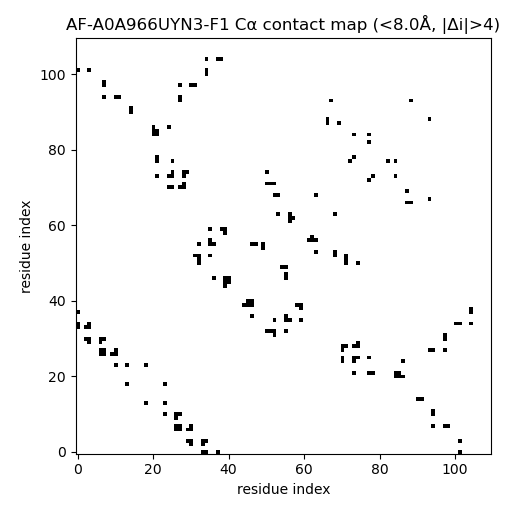 ? 0.441 -7.146 -10.606 1.00 92.50 89 THR A CA 1
ATOM 709 C C . THR A 1 89 ? 0.253 -5.802 -11.310 1.00 92.50 89 THR A C 1
ATOM 711 O O . THR A 1 89 ? 0.924 -4.830 -10.951 1.00 92.50 89 THR A O 1
ATOM 714 N N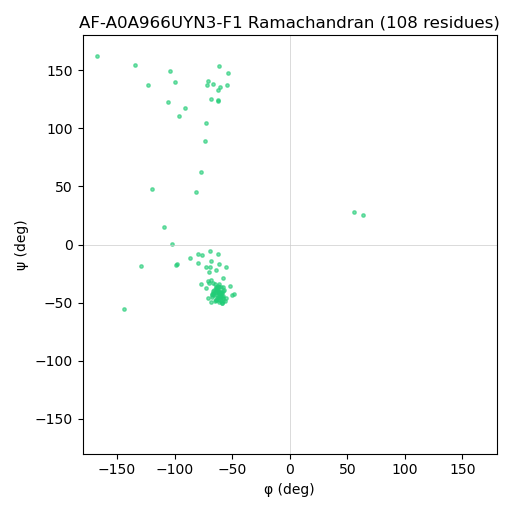 . PRO A 1 90 ? -0.666 -5.693 -12.287 1.00 95.50 90 PRO A N 1
ATOM 715 C CA . PRO A 1 90 ? -0.923 -4.437 -12.981 1.00 95.50 90 PRO A CA 1
ATOM 716 C C . PRO A 1 90 ? -1.256 -3.289 -12.021 1.00 95.50 90 PRO A C 1
ATOM 718 O O . PRO A 1 90 ? -2.075 -3.442 -11.112 1.00 95.50 90 PRO A O 1
ATOM 721 N N . ARG A 1 91 ? -0.696 -2.102 -12.280 1.00 97.19 91 ARG A N 1
ATOM 722 C CA . ARG A 1 91 ? -0.884 -0.896 -11.450 1.00 97.19 91 ARG A CA 1
ATOM 723 C C . ARG A 1 91 ? -2.345 -0.580 -11.150 1.00 97.19 91 ARG A C 1
ATOM 725 O O . ARG A 1 91 ? -2.689 -0.278 -10.014 1.00 97.19 91 ARG A O 1
ATOM 732 N N . LEU A 1 92 ? -3.219 -0.687 -12.151 1.00 97.44 92 LEU A N 1
ATOM 733 C CA . LEU A 1 92 ? -4.654 -0.445 -11.977 1.00 97.44 92 LEU A CA 1
ATOM 734 C C . LEU A 1 92 ? -5.307 -1.440 -11.010 1.00 97.44 92 LEU A C 1
ATOM 736 O O . LEU A 1 92 ? -6.159 -1.044 -10.221 1.00 97.44 92 LEU A O 1
ATOM 740 N N . GLN A 1 93 ? -4.893 -2.709 -11.042 1.00 97.25 93 GLN A N 1
ATOM 741 C CA . GLN A 1 93 ? -5.424 -3.735 -10.144 1.00 97.25 93 GLN A CA 1
ATOM 742 C C . GLN A 1 93 ? -4.939 -3.510 -8.708 1.00 97.25 93 GLN A C 1
ATOM 744 O O . GLN A 1 93 ? -5.754 -3.500 -7.787 1.00 97.25 93 GLN A O 1
ATOM 749 N N . LEU A 1 94 ? -3.641 -3.239 -8.519 1.00 96.88 94 LEU A N 1
ATOM 750 C CA . LEU A 1 94 ? -3.087 -2.898 -7.203 1.00 96.88 94 LEU A CA 1
ATOM 751 C C . LEU A 1 94 ? -3.732 -1.635 -6.627 1.00 96.88 94 LEU A C 1
ATOM 753 O O . LEU A 1 94 ? -4.104 -1.605 -5.457 1.00 96.88 94 LEU A O 1
ATOM 757 N N . LEU A 1 95 ? -3.898 -0.594 -7.444 1.00 98.12 95 LEU A N 1
ATOM 758 C CA . LEU A 1 95 ? -4.540 0.646 -7.023 1.00 98.12 95 LEU A CA 1
ATOM 759 C C . LEU A 1 95 ? -5.983 0.402 -6.560 1.00 98.12 95 LEU A C 1
ATOM 761 O O . LEU A 1 95 ? -6.343 0.845 -5.470 1.00 98.12 95 LEU A O 1
ATOM 765 N N . ALA A 1 96 ? -6.779 -0.325 -7.350 1.00 98.00 96 ALA A N 1
ATOM 766 C CA . ALA A 1 96 ? -8.166 -0.633 -7.013 1.00 98.00 96 ALA A CA 1
ATOM 767 C C . ALA A 1 96 ? -8.280 -1.409 -5.687 1.00 98.00 96 ALA A C 1
ATOM 769 O O . ALA A 1 96 ? -9.107 -1.073 -4.840 1.00 98.00 96 ALA A O 1
ATOM 770 N N . GLU A 1 97 ? -7.409 -2.395 -5.461 1.00 97.50 97 GLU A N 1
ATOM 771 C CA . GLU A 1 97 ? -7.373 -3.167 -4.212 1.00 97.50 97 GLU A CA 1
ATOM 772 C C . GLU A 1 97 ? -7.096 -2.273 -2.988 1.00 97.50 97 GLU A C 1
ATOM 774 O O . GLU A 1 97 ? -7.777 -2.358 -1.959 1.00 97.50 97 GLU A O 1
ATOM 779 N N . LEU A 1 98 ? -6.135 -1.350 -3.089 1.00 98.12 98 LEU A N 1
ATOM 780 C CA . LEU A 1 98 ? -5.824 -0.427 -1.993 1.00 98.12 98 LEU A CA 1
ATOM 781 C C . LEU A 1 98 ? -6.934 0.609 -1.757 1.00 98.12 98 LEU A C 1
ATOM 783 O O . LEU A 1 98 ? -7.173 1.008 -0.613 1.00 98.12 98 LEU A O 1
ATOM 787 N N . GLU A 1 99 ? -7.632 1.033 -2.810 1.00 98.31 99 GLU A N 1
ATOM 788 C CA . GLU A 1 99 ? -8.800 1.913 -2.711 1.00 98.31 99 GLU A CA 1
ATOM 789 C C . GLU A 1 99 ? -9.967 1.233 -1.989 1.00 98.31 99 GLU A C 1
ATOM 791 O O . GLU A 1 99 ? -10.569 1.840 -1.099 1.00 98.31 99 GLU A O 1
ATOM 796 N N . VAL A 1 100 ? -10.241 -0.039 -2.299 1.00 97.94 100 VAL A N 1
ATOM 797 C CA . VAL A 1 100 ? -11.259 -0.844 -1.606 1.00 97.94 100 VAL A CA 1
ATOM 798 C C . VAL A 1 100 ? -10.943 -0.947 -0.114 1.00 97.94 100 VAL A C 1
ATOM 800 O O . VAL A 1 100 ? -11.818 -0.718 0.729 1.00 97.94 100 VAL A O 1
ATOM 803 N N . ARG A 1 101 ? -9.682 -1.223 0.235 1.00 97.38 101 ARG A N 1
ATOM 804 C CA . ARG A 1 101 ? -9.223 -1.284 1.633 1.00 97.38 101 ARG A CA 1
ATOM 805 C C . ARG A 1 101 ? -9.373 0.055 2.349 1.00 97.38 101 ARG A C 1
ATOM 807 O O . ARG A 1 101 ? -9.869 0.089 3.477 1.00 97.38 101 ARG A O 1
ATOM 814 N N . LEU A 1 102 ? -8.993 1.160 1.702 1.00 98.06 102 LEU A N 1
ATOM 815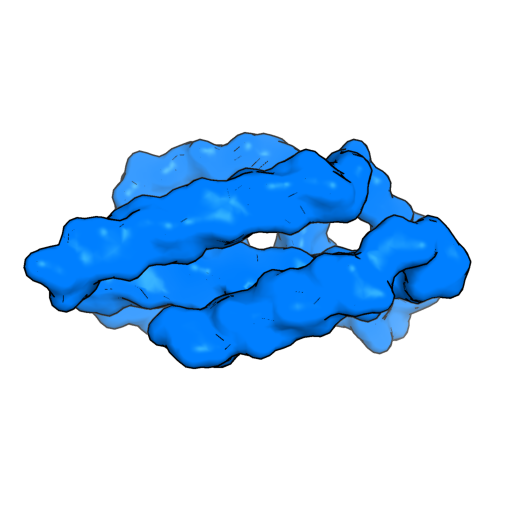 C CA . LEU A 1 102 ? -9.181 2.503 2.253 1.00 98.06 102 LEU A CA 1
ATOM 816 C C . LEU A 1 102 ? -10.661 2.786 2.534 1.00 98.06 102 LEU A C 1
ATOM 818 O O . LEU A 1 102 ? -10.994 3.165 3.657 1.00 98.06 102 LEU A O 1
ATOM 822 N N . ALA A 1 103 ? -11.539 2.551 1.557 1.00 97.81 103 ALA A N 1
ATOM 823 C CA . ALA A 1 103 ? -12.979 2.751 1.709 1.00 97.81 103 ALA A CA 1
ATOM 824 C C . ALA A 1 103 ? -13.566 1.874 2.831 1.00 97.81 103 ALA A C 1
ATOM 826 O O . ALA A 1 103 ? -14.444 2.303 3.581 1.00 97.81 103 ALA A O 1
ATOM 827 N N . GLY A 1 104 ? -13.058 0.647 2.994 1.00 96.81 104 GLY A N 1
ATOM 828 C CA . GLY A 1 104 ? -13.399 -0.232 4.111 1.00 96.81 104 GLY A CA 1
ATOM 829 C C . GLY A 1 104 ? -13.087 0.380 5.479 1.00 96.81 104 GLY A C 1
ATOM 830 O O . GLY A 1 104 ? -13.929 0.326 6.373 1.00 96.81 104 GLY A O 1
ATOM 831 N N . LEU A 1 105 ? -11.914 0.997 5.643 1.00 96.19 105 LEU A N 1
ATOM 832 C CA . LEU A 1 105 ? -11.547 1.666 6.895 1.00 96.1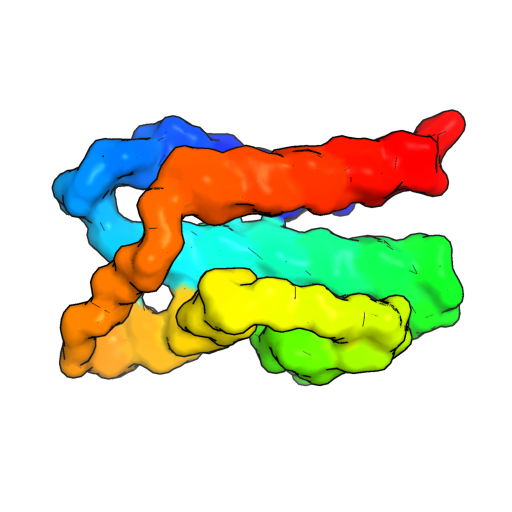9 105 LEU A CA 1
ATOM 833 C C . LEU A 1 105 ? -12.307 2.974 7.116 1.00 96.19 105 LEU A C 1
ATOM 835 O O . LEU A 1 105 ? -12.683 3.268 8.246 1.00 96.19 105 LEU A O 1
ATOM 839 N N . GLU A 1 106 ? -12.558 3.748 6.062 1.00 96.12 106 GLU A N 1
ATOM 840 C CA . GLU A 1 106 ? -13.330 4.992 6.160 1.00 96.12 106 GLU A CA 1
ATOM 841 C C . GLU A 1 106 ? -14.768 4.731 6.618 1.00 96.12 106 GLU A C 1
ATOM 843 O O . GLU A 1 106 ? -15.262 5.450 7.481 1.00 96.12 106 GLU A O 1
ATOM 848 N N . ARG A 1 107 ? -15.397 3.647 6.147 1.00 96.44 107 ARG A N 1
ATOM 849 C CA . ARG A 1 107 ? -16.725 3.218 6.622 1.00 96.44 107 ARG A CA 1
ATOM 850 C C . ARG A 1 107 ? -16.768 2.798 8.090 1.00 96.44 107 ARG A C 1
ATOM 852 O O . ARG A 1 107 ? -17.843 2.770 8.660 1.00 96.44 107 ARG A O 1
ATOM 859 N N . ARG A 1 108 ? -15.634 2.426 8.689 1.00 92.88 108 ARG A N 1
ATOM 860 C CA . ARG A 1 108 ? -15.550 2.070 10.118 1.00 92.88 108 ARG A CA 1
ATOM 861 C C . ARG A 1 108 ? -15.314 3.286 11.018 1.00 92.88 108 ARG A C 1
ATOM 863 O O . ARG A 1 108 ? -15.350 3.144 12.234 1.00 92.88 108 ARG A O 1
ATOM 870 N N . LEU A 1 109 ? -14.985 4.435 10.426 1.00 89.25 109 LEU A N 1
ATOM 871 C CA . LEU A 1 109 ? -14.687 5.690 11.120 1.00 89.25 109 LEU A CA 1
ATOM 872 C C . LEU A 1 109 ? -15.878 6.659 11.164 1.00 89.25 109 LEU A C 1
ATOM 874 O O . LEU A 1 109 ? -15.825 7.613 11.940 1.00 89.25 109 LEU A O 1
ATOM 878 N N . GLY A 1 110 ? -16.880 6.460 10.305 1.00 76.69 110 GLY A N 1
ATOM 879 C CA . GLY A 1 110 ? -18.148 7.198 10.287 1.00 76.69 110 GLY A CA 1
ATOM 880 C C . GLY A 1 110 ? -19.301 6.318 10.736 1.00 76.69 110 GLY A C 1
ATOM 881 O O . GLY A 1 110 ? -20.342 6.906 11.089 1.00 76.69 110 GLY A O 1
#

Secondary structure (DSSP, 8-state):
-HHHHHHHHHHHHT-STTS-HHHHHHHHHHHHHHHHHHHHHTTT-PPPS---HHHHHHHHT----HHHHGGGGGGTGGGTS-S----SS-HHHHHHHHHHHHHHHHTTT-

Sequence (110 aa):
LRIVRRHLQAMRLNLDPAYPDEEWGFQAQQALEKLLKAALVLRDQPPGRTHELGLLAQQLGEALPPDLLALQVYAVEARYEEGPFALRTPRLQLLAELEVRLAGLERRLG

Solvent-accessible surface area (backbone atoms only — not comparable to full-atom values): 6513 Å² total; per-residue (Å²): 110,74,67,40,54,53,31,54,50,53,48,67,76,54,69,55,83,87,49,60,43,40,62,51,36,27,38,51,29,57,27,52,50,51,49,46,40,51,55,28,50,77,66,81,36,83,61,71,102,68,85,54,53,66,61,49,28,51,75,68,74,45,83,73,56,71,74,65,53,62,29,50,52,30,74,52,56,48,76,76,55,92,70,92,55,67,69,92,58,60,66,70,58,56,50,52,55,55,48,53,52,49,52,57,54,53,65,74,76,109

Nearest PDB structures (foldseek):
  6m6w-assembly1_H  TM=5.855E-01  e=2.298E+00  Shewanella oneidensis MR-1
  7bxo-assembly1_H  TM=5.038E-01  e=3.818E+00  Shewanella oneidensis MR-1
  7bxo-assembly1_D  TM=4.462E-01  e=2.962E+00  Shewanella oneidensis MR-1
  6m6u-assembly1_I  TM=4.531E-01  e=5.449E+00  Shewanella oneidensis MR-1
  8cil-assembly1_B  TM=3.662E-01  e=5.179E+00  Coxiella burnetii

pLDDT: mean 92.77, std 7.76, range [62.78, 98.31]

Mean predicted aligned error: 3.39 Å

Radius of gyration: 13.55 Å; Cα contacts (8 Å, |Δi|>4): 108; chains: 1; bounding box: 38×25×38 Å